Protein AF-A0A1I5HX70-F1 (afdb_monomer_lite)

Foldseek 3Di:
DCVQPNQQWQWKWWFDCVLVVNFAQQAPDDDPRRDGDATEMETATQDADDPSRLVVVQVVLVVVCVVDVPDAYWYFYYHLVQLLVALVPRFFGFIDDNSDTDRGDRTCSDPVSSVRQQPGIDTPGHDRSVPRND

Structure (mmCIF, N/CA/C/O backbone):
data_AF-A0A1I5HX70-F1
#
_entry.id   AF-A0A1I5HX70-F1
#
loop_
_atom_site.group_PDB
_atom_site.id
_atom_site.type_symbol
_atom_site.label_atom_id
_atom_site.label_alt_id
_atom_site.label_comp_id
_atom_site.label_asym_id
_atom_site.label_entity_id
_atom_site.label_seq_id
_atom_site.pdbx_PDB_ins_code
_atom_site.Cartn_x
_atom_site.Cartn_y
_atom_site.Cartn_z
_atom_site.occupancy
_atom_site.B_iso_or_equiv
_atom_site.auth_seq_id
_atom_site.auth_comp_id
_atom_site.auth_asym_id
_atom_site.auth_atom_id
_atom_site.pdbx_PDB_model_num
ATOM 1 N N . MET A 1 1 ? 5.495 3.303 10.899 1.00 84.50 1 MET A N 1
ATOM 2 C CA . MET A 1 1 ? 4.085 3.044 11.243 1.00 84.50 1 MET A CA 1
ATOM 3 C C . MET A 1 1 ? 3.921 2.431 12.611 1.00 84.50 1 MET A C 1
ATOM 5 O O . MET A 1 1 ? 3.359 3.113 13.448 1.00 84.50 1 MET A O 1
ATOM 9 N N . ASP A 1 2 ? 4.485 1.257 12.897 1.00 85.00 2 ASP A N 1
ATOM 10 C CA . ASP A 1 2 ? 4.267 0.594 14.199 1.00 85.00 2 ASP A CA 1
ATOM 11 C C . ASP A 1 2 ? 4.633 1.424 15.428 1.00 85.00 2 ASP A C 1
ATOM 13 O O . ASP A 1 2 ? 3.990 1.319 16.460 1.00 85.00 2 ASP A O 1
ATOM 17 N N . ARG A 1 3 ? 5.645 2.289 15.319 1.00 84.56 3 ARG A N 1
ATOM 18 C CA . ARG A 1 3 ? 5.999 3.218 16.400 1.00 84.56 3 ARG A CA 1
ATOM 19 C C . ARG A 1 3 ? 4.948 4.310 16.629 1.00 84.56 3 ARG A C 1
ATOM 21 O O . ARG A 1 3 ? 4.834 4.800 17.743 1.00 84.56 3 ARG A O 1
ATOM 28 N N . ALA A 1 4 ? 4.265 4.732 15.567 1.00 84.94 4 ALA A N 1
ATOM 29 C CA . ALA A 1 4 ? 3.312 5.837 15.593 1.00 84.94 4 ALA A CA 1
ATOM 30 C C . ALA A 1 4 ? 1.901 5.349 15.947 1.00 84.94 4 ALA A C 1
ATOM 32 O O . ALA A 1 4 ? 1.266 5.933 16.815 1.00 84.94 4 ALA A O 1
ATOM 33 N N . GLU A 1 5 ? 1.448 4.254 15.327 1.00 87.69 5 GLU A N 1
ATOM 34 C CA . GLU A 1 5 ? 0.162 3.611 15.618 1.00 87.69 5 GLU A CA 1
ATOM 35 C C . GLU A 1 5 ? 0.316 2.079 15.610 1.00 87.69 5 GLU A C 1
ATOM 37 O O . GLU A 1 5 ? 0.142 1.434 14.569 1.00 87.69 5 GLU A O 1
ATOM 42 N N . PRO A 1 6 ? 0.683 1.477 16.758 1.00 87.00 6 PRO A N 1
ATOM 43 C CA . PRO A 1 6 ? 0.820 0.031 16.881 1.00 87.00 6 PRO A CA 1
ATOM 44 C C . PRO A 1 6 ? -0.481 -0.690 16.519 1.00 87.00 6 PRO A C 1
ATOM 46 O O . PRO A 1 6 ? -1.554 -0.336 17.003 1.00 87.00 6 PRO A O 1
ATOM 49 N N . GLY A 1 7 ? -0.379 -1.724 15.684 1.00 86.25 7 GLY A N 1
ATOM 50 C CA . GLY A 1 7 ? -1.523 -2.556 15.301 1.00 86.25 7 GLY A CA 1
ATOM 51 C C . GLY A 1 7 ? -2.433 -1.954 14.229 1.00 86.25 7 GLY A C 1
ATOM 52 O O . GLY A 1 7 ? -3.369 -2.630 13.818 1.00 86.25 7 GLY A O 1
ATOM 53 N N . LEU A 1 8 ? -2.158 -0.736 13.736 1.00 92.69 8 LEU A N 1
ATOM 54 C CA . LEU A 1 8 ? -2.911 -0.197 12.603 1.00 92.69 8 LEU A CA 1
ATOM 55 C C . LEU A 1 8 ? -2.648 -1.014 11.339 1.00 92.69 8 LEU A C 1
ATOM 57 O O . LEU A 1 8 ? -3.602 -1.434 10.703 1.00 92.69 8 LEU A O 1
ATOM 61 N N . LEU A 1 9 ? -1.381 -1.228 10.973 1.00 94.56 9 LEU A N 1
ATOM 62 C CA . LEU A 1 9 ? -1.026 -2.069 9.830 1.00 94.56 9 LEU A CA 1
ATOM 63 C C . LEU A 1 9 ? -0.917 -3.523 10.275 1.00 94.56 9 LEU A C 1
ATOM 65 O O . LEU A 1 9 ? -0.128 -3.827 11.166 1.00 94.56 9 LEU A O 1
ATOM 69 N N . THR A 1 10 ? -1.672 -4.414 9.647 1.00 94.81 10 THR A N 1
ATOM 70 C CA . THR A 1 10 ? -1.632 -5.863 9.879 1.00 94.81 10 THR A CA 1
ATOM 71 C C . THR A 1 10 ? -1.036 -6.631 8.702 1.00 94.81 10 THR A C 1
ATOM 73 O O . THR A 1 10 ? -0.509 -7.720 8.923 1.00 94.81 10 THR A O 1
ATOM 76 N N . GLY A 1 11 ? -0.966 -6.019 7.516 1.00 95.12 11 GLY A N 1
ATOM 77 C CA . GLY A 1 11 ? -0.243 -6.532 6.349 1.00 95.12 11 GLY A CA 1
ATOM 78 C C . GLY A 1 11 ? 0.680 -5.488 5.715 1.00 95.12 11 GLY A C 1
ATOM 79 O O . GLY A 1 11 ? 0.424 -4.282 5.779 1.00 95.12 11 GLY A O 1
ATOM 80 N N . PHE A 1 12 ? 1.776 -5.945 5.116 1.00 96.38 12 PHE A N 1
ATOM 81 C CA . PHE A 1 12 ? 2.653 -5.128 4.282 1.00 96.38 12 PHE A CA 1
ATOM 82 C C . PHE A 1 12 ? 3.311 -5.999 3.215 1.00 96.38 12 PHE A C 1
ATOM 84 O O . PHE A 1 12 ? 4.080 -6.910 3.534 1.00 96.38 12 PHE A O 1
ATOM 91 N N . TYR A 1 13 ? 3.039 -5.673 1.958 1.00 96.50 13 TYR A N 1
ATOM 92 C CA . TYR A 1 13 ? 3.407 -6.474 0.803 1.00 96.50 13 TYR A CA 1
ATOM 93 C C . TYR A 1 13 ? 4.165 -5.638 -0.215 1.00 96.50 13 TYR A C 1
ATOM 95 O O . TYR A 1 13 ? 3.847 -4.465 -0.406 1.00 96.50 13 TYR A O 1
ATOM 103 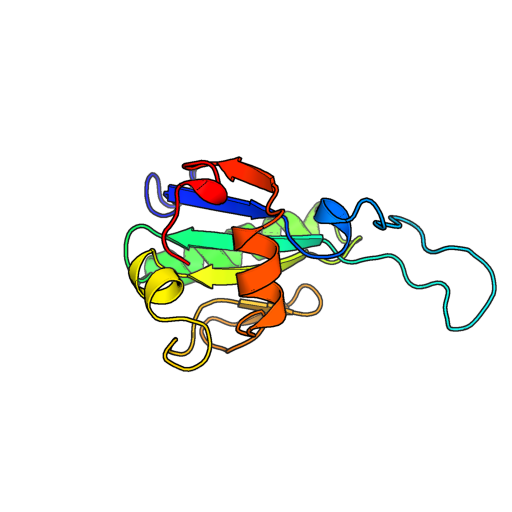N N . LEU A 1 14 ? 5.150 -6.244 -0.873 1.00 96.31 14 LEU A N 1
ATOM 104 C CA . LEU A 1 14 ? 5.804 -5.666 -2.045 1.00 96.31 14 LEU A CA 1
ATOM 105 C C . LEU A 1 14 ? 5.239 -6.301 -3.313 1.00 96.31 14 LEU A C 1
ATOM 107 O O . LEU A 1 14 ? 5.066 -7.522 -3.371 1.00 96.31 14 LEU A O 1
ATOM 111 N N . VAL A 1 15 ? 4.980 -5.463 -4.309 1.00 95.56 15 VAL A N 1
ATOM 112 C CA . VAL A 1 15 ? 4.403 -5.833 -5.611 1.00 95.56 15 VAL A CA 1
ATOM 113 C C . VAL A 1 15 ? 5.243 -5.229 -6.747 1.00 95.56 15 VAL A C 1
ATOM 115 O O . VAL A 1 15 ? 6.369 -4.773 -6.510 1.00 95.56 15 VAL A O 1
ATOM 118 N N . GLY A 1 16 ? 4.751 -5.274 -7.986 1.00 92.94 16 GLY A N 1
ATOM 119 C CA . GLY A 1 16 ? 5.437 -4.705 -9.140 1.00 92.94 16 GLY A CA 1
ATOM 120 C C . GLY A 1 16 ? 6.800 -5.340 -9.428 1.00 92.94 16 GLY A C 1
ATOM 121 O O . GLY A 1 16 ? 7.033 -6.538 -9.250 1.00 92.94 16 GLY A O 1
ATOM 122 N N . SER A 1 17 ? 7.746 -4.528 -9.901 1.00 92.19 17 SER A N 1
ATOM 123 C CA . SER A 1 17 ? 9.038 -5.021 -10.414 1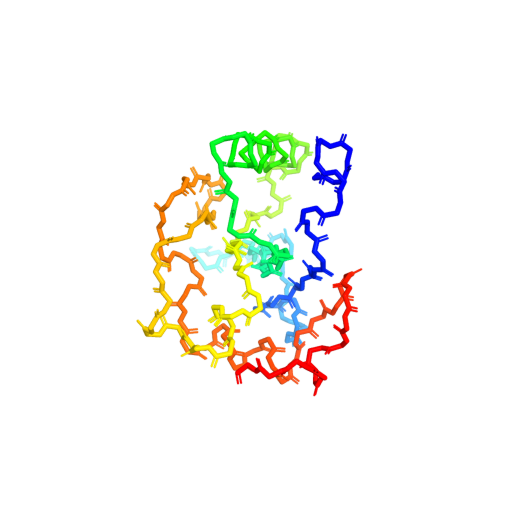.00 92.19 17 SER A CA 1
ATOM 124 C C . SER A 1 17 ? 9.832 -5.879 -9.416 1.00 92.19 17 SER A C 1
ATOM 126 O O . SER A 1 17 ? 10.574 -6.780 -9.819 1.00 92.19 17 SER A O 1
ATOM 128 N N . VAL A 1 18 ? 9.638 -5.659 -8.111 1.00 92.50 18 VAL A N 1
ATOM 129 C CA . VAL A 1 18 ? 10.296 -6.423 -7.045 1.00 92.50 18 VAL A CA 1
ATOM 130 C C . VAL A 1 18 ? 9.821 -7.878 -7.031 1.00 92.50 18 VAL A C 1
ATOM 132 O O . VAL A 1 18 ? 10.659 -8.779 -6.987 1.00 92.50 18 VAL A O 1
ATOM 135 N N . CYS A 1 19 ? 8.511 -8.137 -7.127 1.00 91.06 19 CYS A N 1
ATOM 136 C CA . CYS A 1 19 ? 7.983 -9.506 -7.109 1.00 91.06 19 CYS A CA 1
ATOM 137 C C . CYS A 1 19 ? 8.217 -10.275 -8.418 1.00 91.06 19 CYS A C 1
ATOM 139 O O . CYS A 1 19 ? 8.201 -11.507 -8.429 1.00 91.06 19 CYS A O 1
ATOM 141 N N . PHE A 1 20 ? 8.493 -9.576 -9.521 1.00 89.00 20 PHE A N 1
ATOM 142 C CA . P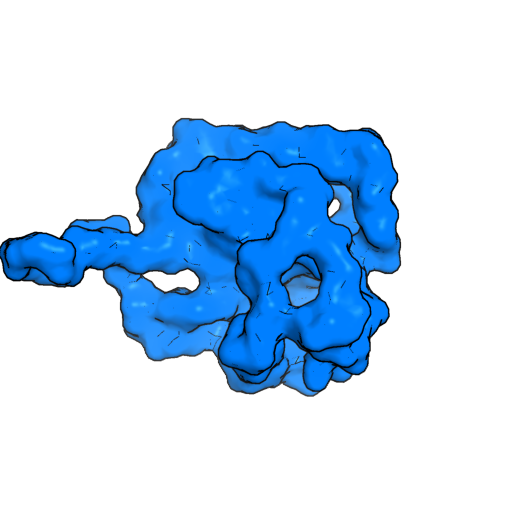HE A 1 20 ? 8.888 -10.204 -10.787 1.00 89.00 20 PHE A CA 1
ATOM 143 C C . PHE A 1 20 ? 10.396 -10.429 -10.932 1.00 89.00 20 PHE A C 1
ATOM 145 O O . PHE A 1 20 ? 10.815 -11.076 -11.892 1.00 89.00 20 PHE A O 1
ATOM 152 N N . GLY A 1 21 ? 11.216 -9.933 -9.999 1.00 88.00 21 GLY A N 1
ATOM 153 C CA . GLY A 1 21 ? 12.674 -9.998 -10.113 1.00 88.00 21 GLY A CA 1
ATOM 154 C C . GLY A 1 21 ? 13.246 -9.102 -11.219 1.00 88.00 21 GLY A C 1
ATOM 155 O O . GLY A 1 21 ? 14.376 -9.321 -11.648 1.00 88.00 21 GLY A O 1
ATOM 156 N N . ASP A 1 22 ? 12.489 -8.094 -11.664 1.00 89.25 22 ASP A N 1
ATOM 157 C CA . ASP A 1 22 ? 12.869 -7.131 -12.710 1.00 89.25 22 ASP A CA 1
ATOM 158 C C . ASP A 1 22 ? 13.098 -5.720 -12.132 1.00 89.25 22 ASP A C 1
ATOM 160 O O . ASP A 1 22 ? 12.884 -4.692 -12.772 1.00 89.25 22 ASP A O 1
ATOM 164 N N . PHE A 1 23 ? 13.495 -5.657 -10.861 1.00 89.69 23 PHE A N 1
ATOM 165 C CA . PHE A 1 23 ? 13.762 -4.407 -10.161 1.00 89.69 23 PHE A CA 1
ATOM 166 C C . PHE A 1 23 ? 15.175 -3.883 -10.463 1.00 89.69 23 PHE A C 1
ATOM 168 O O . PHE A 1 23 ? 16.181 -4.546 -10.193 1.00 89.69 23 PHE A O 1
ATOM 175 N N . HIS A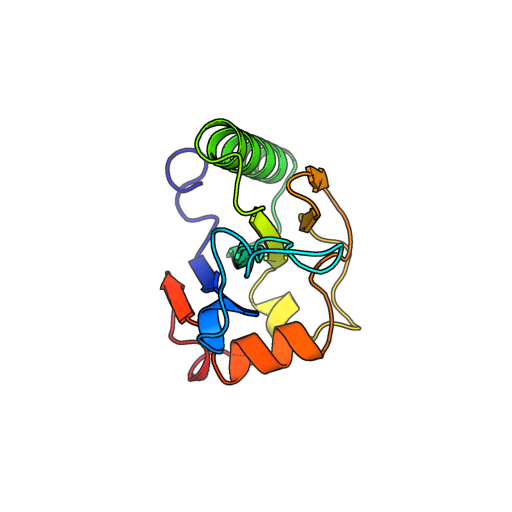 1 24 ? 15.265 -2.636 -10.934 1.00 88.31 24 HIS A N 1
ATOM 176 C CA . HIS A 1 24 ? 16.519 -1.979 -11.315 1.00 88.31 24 HIS A CA 1
ATOM 177 C C . HIS A 1 24 ? 16.767 -0.711 -10.494 1.00 88.31 24 HIS A C 1
ATOM 179 O O . HIS A 1 24 ? 16.395 0.394 -10.887 1.00 88.31 24 HIS A O 1
ATOM 185 N N . ALA A 1 25 ? 17.502 -0.835 -9.386 1.00 81.38 25 ALA A N 1
ATOM 186 C CA . ALA A 1 25 ? 17.742 0.266 -8.439 1.00 81.38 25 ALA A CA 1
ATOM 187 C C . ALA A 1 25 ? 18.447 1.515 -9.015 1.00 81.38 25 ALA A C 1
ATOM 189 O O . ALA A 1 25 ? 18.402 2.587 -8.410 1.00 81.38 25 ALA A O 1
ATOM 190 N N . ARG A 1 26 ? 19.172 1.389 -10.136 1.00 75.56 26 ARG A N 1
ATOM 191 C CA . ARG A 1 26 ? 19.994 2.477 -10.710 1.00 75.56 26 ARG A CA 1
ATOM 192 C C . ARG A 1 26 ? 19.670 2.813 -12.171 1.00 75.56 26 ARG A C 1
ATOM 194 O O . ARG A 1 26 ? 20.301 3.714 -12.719 1.00 75.56 26 ARG A O 1
ATOM 201 N N . GLY A 1 27 ? 18.673 2.146 -12.761 1.00 68.69 27 GLY A N 1
ATOM 202 C CA . GLY A 1 27 ? 18.374 2.206 -14.196 1.00 68.69 27 GLY A CA 1
ATOM 203 C C . GLY A 1 27 ? 19.448 1.513 -15.049 1.00 68.69 27 GLY A C 1
ATOM 204 O O . GLY A 1 27 ? 20.609 1.420 -14.653 1.00 68.69 27 GLY A O 1
ATOM 205 N N . ALA A 1 28 ? 19.076 1.010 -16.229 1.00 60.47 28 ALA A N 1
ATOM 206 C CA . ALA A 1 28 ? 19.953 0.167 -17.055 1.00 60.47 28 ALA A CA 1
ATOM 207 C C . ALA A 1 28 ? 21.120 0.901 -17.760 1.00 60.47 28 ALA A C 1
ATOM 209 O O . ALA A 1 28 ? 21.990 0.256 -18.337 1.00 60.47 28 ALA A O 1
ATOM 210 N N . GLY A 1 29 ? 21.200 2.233 -17.691 1.00 58.81 29 GLY A N 1
ATOM 211 C CA . GLY A 1 29 ? 22.284 3.004 -18.303 1.00 58.81 29 GLY A CA 1
ATOM 212 C C . GLY A 1 29 ? 22.161 3.191 -19.828 1.00 58.81 29 GLY A C 1
ATOM 213 O O . GLY A 1 29 ? 21.989 2.253 -20.593 1.00 58.81 29 GLY A O 1
ATOM 214 N N . ARG A 1 30 ? 22.338 4.460 -20.237 1.00 52.00 30 ARG A N 1
ATOM 215 C CA . ARG A 1 30 ? 22.261 5.098 -21.577 1.00 52.00 30 ARG A CA 1
ATOM 216 C C . ARG A 1 30 ? 20.880 5.146 -22.255 1.00 52.00 30 ARG A C 1
ATOM 218 O O . ARG A 1 30 ? 20.444 4.225 -22.927 1.00 52.00 30 ARG A O 1
ATOM 225 N N . GLY A 1 31 ? 20.277 6.339 -22.188 1.00 54.16 31 GLY A N 1
ATOM 226 C CA . GLY A 1 31 ? 19.098 6.755 -22.957 1.00 54.16 31 GLY A CA 1
ATOM 227 C C . GLY A 1 31 ? 17.987 7.332 -22.074 1.00 54.16 31 GLY A C 1
ATOM 228 O O . GLY A 1 31 ? 18.040 7.222 -20.851 1.00 54.16 31 GLY A O 1
ATOM 229 N N . ARG A 1 32 ? 16.944 7.913 -22.689 1.00 51.75 32 ARG A N 1
ATOM 230 C CA . ARG A 1 32 ? 15.713 8.373 -22.000 1.00 51.75 32 ARG A CA 1
ATOM 231 C C . ARG A 1 32 ? 14.914 7.240 -21.319 1.00 51.75 32 ARG A C 1
ATOM 233 O O . ARG A 1 32 ? 13.914 7.527 -20.680 1.00 51.75 32 ARG A O 1
ATOM 240 N N . LEU A 1 33 ? 15.364 5.989 -21.451 1.00 52.28 33 LEU A N 1
ATOM 241 C CA . LEU A 1 33 ? 14.760 4.771 -20.894 1.00 52.28 33 LEU A CA 1
ATOM 242 C C . LEU A 1 33 ? 15.528 4.217 -19.671 1.00 52.28 33 LEU A C 1
ATOM 244 O O . LEU A 1 33 ? 15.241 3.128 -19.199 1.00 52.28 33 LEU A O 1
ATOM 248 N N . SER A 1 34 ? 16.522 4.950 -19.154 1.00 60.00 34 SER A N 1
ATOM 249 C CA . SER A 1 34 ? 17.373 4.552 -18.017 1.00 60.00 34 SER A CA 1
ATOM 250 C C . SER A 1 34 ? 16.782 4.964 -16.654 1.00 60.00 34 SER A C 1
ATOM 252 O O . SER A 1 34 ? 17.502 5.462 -15.783 1.00 60.00 34 SER A O 1
ATOM 254 N N . THR A 1 35 ? 15.476 4.828 -16.457 1.00 72.75 35 THR A N 1
ATOM 255 C CA . THR A 1 35 ? 14.854 5.171 -15.171 1.00 72.75 35 THR A CA 1
ATOM 256 C C . THR A 1 35 ? 15.066 4.026 -14.184 1.00 72.75 35 THR A C 1
ATOM 258 O O . THR A 1 35 ? 14.991 2.861 -14.562 1.00 72.75 35 THR A O 1
ATOM 261 N N . ALA A 1 36 ? 15.400 4.347 -12.933 1.00 84.31 36 ALA A N 1
ATOM 262 C CA . ALA A 1 36 ? 15.381 3.347 -11.870 1.00 84.31 36 ALA A CA 1
ATOM 263 C C . ALA A 1 36 ? 13.933 2.913 -11.612 1.00 84.31 36 ALA A C 1
ATOM 265 O O . ALA A 1 36 ? 13.042 3.760 -11.695 1.00 84.31 36 ALA A O 1
ATOM 266 N N . SER A 1 37 ? 13.724 1.638 -11.286 1.00 89.56 37 SER A N 1
ATOM 267 C CA . SER A 1 37 ? 12.427 1.139 -10.820 1.00 89.56 37 SER A CA 1
ATOM 268 C C . SER A 1 37 ? 12.019 1.838 -9.523 1.00 89.56 37 SER A C 1
ATOM 270 O O . SER A 1 37 ? 12.878 2.221 -8.725 1.00 89.56 37 SER A O 1
ATOM 272 N N . ASP A 1 38 ? 10.722 1.993 -9.307 1.00 92.06 38 ASP A N 1
ATOM 273 C CA . ASP A 1 38 ? 10.097 2.258 -8.012 1.00 92.06 38 ASP A CA 1
ATOM 274 C C . ASP A 1 38 ? 10.056 0.986 -7.157 1.00 92.06 38 ASP A C 1
ATOM 276 O O . ASP A 1 38 ? 10.341 -0.127 -7.607 1.00 92.06 38 ASP A O 1
ATOM 280 N N . ILE A 1 39 ? 9.751 1.182 -5.879 1.00 94.75 39 ILE A N 1
ATOM 281 C CA . ILE A 1 39 ? 9.318 0.136 -4.964 1.00 94.75 39 ILE A CA 1
ATOM 282 C C . ILE A 1 39 ? 7.821 0.330 -4.757 1.00 94.75 39 ILE A C 1
ATOM 284 O O . ILE A 1 39 ? 7.417 1.307 -4.120 1.00 94.75 39 ILE A O 1
ATOM 288 N N . ASP A 1 40 ? 7.044 -0.629 -5.250 1.00 96.06 40 ASP A N 1
ATOM 289 C CA . ASP A 1 40 ? 5.598 -0.671 -5.083 1.00 96.06 40 ASP A CA 1
ATOM 290 C C . ASP A 1 40 ? 5.218 -1.465 -3.830 1.00 96.06 40 ASP A C 1
ATOM 292 O O . ASP A 1 40 ? 5.740 -2.559 -3.580 1.00 96.06 40 ASP A O 1
ATOM 296 N N . PHE A 1 41 ? 4.288 -0.932 -3.040 1.00 96.44 41 PHE A N 1
ATOM 297 C CA . PHE A 1 41 ? 3.770 -1.598 -1.852 1.00 96.44 41 PHE A CA 1
ATOM 298 C C . PHE A 1 41 ? 2.240 -1.633 -1.796 1.00 96.44 41 PHE A C 1
ATOM 300 O O . PHE A 1 41 ? 1.543 -0.731 -2.258 1.00 96.44 41 PHE A O 1
ATOM 307 N N . VAL A 1 42 ? 1.720 -2.647 -1.109 1.00 97.19 42 VAL A N 1
ATOM 308 C CA . VAL A 1 42 ? 0.349 -2.670 -0.594 1.00 97.19 42 VAL A CA 1
ATOM 309 C C . VAL A 1 42 ? 0.427 -2.847 0.915 1.00 97.19 42 VAL A C 1
ATOM 311 O O . VAL A 1 42 ? 0.895 -3.867 1.421 1.00 97.19 42 VAL A O 1
ATOM 314 N N . ALA A 1 43 ? 0.001 -1.829 1.654 1.00 97.00 43 ALA A N 1
ATOM 315 C CA . ALA A 1 43 ? -0.122 -1.900 3.101 1.00 97.00 43 ALA A CA 1
ATOM 316 C C . ALA A 1 43 ? -1.572 -2.220 3.455 1.00 97.00 43 ALA A C 1
ATOM 318 O O . ALA A 1 43 ? -2.488 -1.623 2.895 1.00 97.00 43 ALA A O 1
ATOM 319 N N . VAL A 1 44 ? -1.780 -3.122 4.409 1.00 97.00 44 VAL A N 1
ATOM 320 C CA . VAL A 1 44 ? -3.118 -3.491 4.868 1.00 97.00 44 VAL A CA 1
ATOM 321 C C . VAL A 1 44 ? -3.295 -3.032 6.300 1.00 97.00 44 VAL A C 1
ATOM 323 O O . VAL A 1 44 ? -2.572 -3.460 7.200 1.00 97.00 44 VAL A O 1
ATOM 326 N N . ALA A 1 45 ? -4.231 -2.118 6.494 1.00 96.44 45 ALA A N 1
ATOM 327 C CA . ALA A 1 45 ? -4.674 -1.632 7.775 1.00 96.44 45 ALA A CA 1
ATOM 328 C C . ALA A 1 45 ? -5.830 -2.489 8.300 1.00 96.44 45 ALA A C 1
ATOM 330 O O . ALA A 1 45 ? -6.769 -2.812 7.576 1.00 96.44 45 ALA A O 1
ATOM 331 N N . GLU A 1 46 ? -5.808 -2.780 9.595 1.00 94.50 46 GLU A N 1
ATOM 332 C CA . GLU A 1 46 ? -6.863 -3.541 10.268 1.00 94.50 46 GLU A CA 1
ATOM 333 C C . GLU A 1 46 ? -8.227 -2.844 10.195 1.00 94.50 46 GLU A C 1
ATOM 335 O O . GLU A 1 46 ? -9.288 -3.458 10.208 1.00 94.50 46 GLU A O 1
ATOM 340 N N . ARG A 1 47 ? -8.196 -1.517 10.124 1.00 94.31 47 ARG A N 1
ATOM 341 C CA . ARG A 1 47 ? -9.362 -0.643 10.065 1.00 94.31 47 ARG A CA 1
ATOM 342 C C . ARG A 1 47 ? -9.020 0.581 9.242 1.00 94.31 47 ARG A C 1
ATOM 344 O O . ARG A 1 47 ? -7.865 1.006 9.204 1.00 94.31 47 ARG A O 1
ATOM 351 N N . ARG A 1 48 ? -10.043 1.196 8.649 1.00 95.00 48 ARG A N 1
ATOM 352 C CA . ARG A 1 48 ? -9.867 2.425 7.874 1.00 95.00 48 ARG A CA 1
ATOM 353 C C . ARG A 1 48 ? -9.206 3.511 8.745 1.00 95.00 48 ARG A C 1
ATOM 355 O O . ARG A 1 48 ? -9.728 3.808 9.828 1.00 95.00 48 ARG A O 1
ATOM 362 N N . PRO A 1 49 ? -8.065 4.084 8.318 1.00 94.31 49 PRO A N 1
ATOM 363 C CA . PRO A 1 49 ? -7.374 5.103 9.096 1.00 94.31 49 PRO A CA 1
ATOM 364 C C . PRO A 1 49 ? -8.248 6.348 9.284 1.00 94.31 49 PRO A C 1
ATOM 366 O O . PRO A 1 49 ? -8.786 6.896 8.325 1.00 94.31 49 PRO A O 1
ATOM 369 N N . GLY A 1 50 ? -8.381 6.807 10.530 1.00 94.12 50 GLY A N 1
ATOM 370 C CA . GLY A 1 50 ? -8.951 8.124 10.822 1.00 94.12 50 GLY A CA 1
ATOM 371 C C . GLY A 1 50 ? -7.927 9.247 10.595 1.00 94.12 50 GLY A C 1
ATOM 372 O O . GLY A 1 50 ? -6.787 8.969 10.223 1.00 94.12 50 GLY A O 1
ATOM 373 N N . PRO A 1 51 ? -8.265 10.514 10.895 1.00 94.19 51 PRO A N 1
ATOM 374 C CA . PRO A 1 51 ? -7.360 11.650 10.683 1.00 94.19 51 PRO A CA 1
ATOM 375 C C . PRO A 1 51 ? -5.980 11.501 11.351 1.00 94.19 51 PRO A C 1
ATOM 377 O O . PRO A 1 51 ? -4.962 11.864 10.760 1.00 94.19 51 PRO A O 1
ATOM 380 N N . GLY A 1 52 ? -5.935 10.927 12.561 1.00 93.56 52 GLY A N 1
ATOM 381 C CA . GLY A 1 52 ? -4.683 10.603 13.260 1.00 93.56 52 GLY A CA 1
ATOM 382 C C . GLY A 1 52 ? -3.838 9.575 12.502 1.00 93.56 52 GLY A C 1
ATOM 383 O O . GLY A 1 52 ? -2.688 9.861 12.172 1.00 93.56 52 GLY A O 1
ATOM 384 N N . GLY A 1 53 ? -4.451 8.456 12.104 1.00 95.44 53 GLY A N 1
ATOM 385 C CA . GLY A 1 53 ? -3.786 7.396 11.343 1.00 95.44 53 GLY A CA 1
ATOM 386 C C . GLY A 1 53 ? -3.298 7.857 9.974 1.00 95.44 53 GLY A C 1
ATOM 387 O O . GLY A 1 53 ? -2.183 7.530 9.577 1.00 95.44 53 GLY A O 1
ATOM 388 N N . ILE A 1 54 ? -4.073 8.694 9.280 1.00 96.81 54 ILE A N 1
ATOM 389 C CA . ILE A 1 54 ? -3.654 9.332 8.022 1.00 96.81 54 ILE A CA 1
ATOM 390 C C . ILE A 1 54 ? -2.425 10.217 8.254 1.00 96.81 54 ILE A C 1
ATOM 392 O O . ILE A 1 54 ? -1.470 10.163 7.481 1.00 96.81 54 ILE A O 1
ATOM 396 N N . SER A 1 55 ? -2.415 10.999 9.334 1.00 95.94 55 SER A N 1
ATOM 397 C CA . SER A 1 55 ? -1.278 11.861 9.675 1.00 95.94 55 SER A CA 1
ATOM 398 C C . SER A 1 55 ? -0.030 11.037 10.015 1.00 95.94 55 SER A C 1
ATOM 400 O O . SER A 1 55 ? 1.074 11.374 9.586 1.00 95.94 55 SER A O 1
ATOM 402 N N . ALA A 1 56 ? -0.199 9.919 10.726 1.00 95.62 56 ALA A N 1
ATOM 403 C CA . ALA A 1 56 ? 0.873 8.975 11.025 1.00 95.62 56 ALA A CA 1
ATOM 404 C C . ALA A 1 56 ? 1.422 8.299 9.754 1.00 95.62 56 ALA A C 1
ATOM 406 O O . ALA A 1 56 ? 2.641 8.180 9.607 1.00 95.62 56 ALA A O 1
ATOM 407 N N . LEU A 1 57 ? 0.545 7.905 8.821 1.00 96.75 57 LEU A N 1
ATOM 408 C CA . LEU A 1 57 ? 0.908 7.360 7.507 1.00 96.75 57 LEU A CA 1
ATOM 409 C C . LEU A 1 57 ? 1.721 8.365 6.693 1.00 96.75 57 LEU A C 1
ATOM 411 O O . LEU A 1 57 ? 2.820 8.034 6.246 1.00 96.75 57 LEU A O 1
ATOM 415 N N . ALA A 1 58 ? 1.235 9.602 6.585 1.00 96.88 58 ALA A N 1
ATOM 416 C CA . ALA A 1 58 ? 1.930 10.679 5.891 1.00 96.88 58 ALA A CA 1
ATOM 417 C C . ALA A 1 58 ? 3.322 10.927 6.489 1.00 96.88 58 ALA A C 1
ATOM 419 O O . ALA A 1 58 ? 4.313 11.015 5.765 1.00 96.88 58 ALA A O 1
ATOM 420 N N . GLN A 1 59 ? 3.425 10.987 7.821 1.00 96.62 59 GLN A N 1
ATOM 421 C CA . GLN A 1 59 ? 4.697 11.211 8.505 1.00 96.62 59 GLN A CA 1
ATOM 422 C C . GLN A 1 59 ? 5.677 10.049 8.304 1.00 96.62 59 GLN A C 1
ATOM 424 O O . GLN A 1 59 ? 6.871 10.275 8.086 1.00 96.62 59 GLN A O 1
ATOM 429 N N . ALA A 1 60 ? 5.203 8.804 8.379 1.00 95.44 60 ALA A N 1
ATOM 430 C CA . ALA A 1 60 ? 6.047 7.639 8.150 1.00 95.44 60 ALA A CA 1
ATOM 431 C C . ALA A 1 60 ? 6.539 7.578 6.702 1.00 95.44 60 ALA A C 1
ATOM 433 O O . ALA A 1 60 ? 7.727 7.342 6.489 1.00 95.44 60 ALA A O 1
ATOM 434 N N . HIS A 1 61 ? 5.662 7.840 5.730 1.00 96.44 61 HIS A N 1
ATOM 435 C CA . HIS A 1 61 ? 6.025 7.908 4.315 1.00 96.44 61 HIS A CA 1
ATOM 436 C C . HIS A 1 61 ? 7.068 9.003 4.065 1.00 96.44 61 HIS A C 1
ATOM 438 O O . HIS A 1 61 ? 8.149 8.712 3.554 1.00 96.44 61 HIS A O 1
ATOM 444 N N . ALA A 1 62 ? 6.822 10.221 4.555 1.00 96.56 62 ALA A N 1
ATOM 445 C CA . ALA A 1 62 ? 7.758 11.336 4.436 1.00 96.56 62 ALA A CA 1
ATOM 446 C C . ALA A 1 62 ? 9.123 11.029 5.074 1.00 96.56 62 ALA A C 1
ATOM 448 O O . ALA A 1 62 ? 10.163 11.352 4.503 1.00 96.56 62 ALA A O 1
ATOM 449 N N . THR A 1 63 ? 9.141 10.361 6.232 1.00 95.94 63 THR A N 1
ATOM 450 C CA . THR A 1 63 ? 10.387 9.939 6.895 1.00 95.94 63 THR A CA 1
ATOM 451 C C . THR A 1 63 ? 11.154 8.920 6.050 1.00 95.94 63 THR A C 1
ATOM 453 O O . THR A 1 63 ? 12.378 9.015 5.930 1.00 95.94 63 THR A O 1
ATOM 456 N N . THR A 1 64 ? 10.454 7.956 5.447 1.00 94.50 64 THR A N 1
ATOM 457 C CA . THR A 1 64 ? 11.051 6.954 4.555 1.00 94.50 64 THR A CA 1
ATOM 458 C C . THR A 1 64 ? 11.649 7.611 3.316 1.00 94.50 64 THR A C 1
ATOM 460 O O . THR A 1 64 ? 12.826 7.393 3.041 1.00 94.50 64 THR A O 1
ATOM 463 N N . VAL A 1 65 ? 10.895 8.472 2.627 1.00 95.44 65 VAL A N 1
ATOM 464 C CA . VAL A 1 65 ? 11.356 9.183 1.422 1.00 95.44 65 VAL A CA 1
ATOM 465 C C . VAL A 1 65 ? 12.516 10.129 1.733 1.00 95.44 65 VAL A C 1
ATOM 467 O O . VAL A 1 65 ? 13.471 10.208 0.965 1.00 95.44 65 VAL A O 1
ATOM 470 N N . ALA A 1 66 ? 12.494 10.816 2.879 1.00 96.00 66 ALA A N 1
ATOM 471 C CA . ALA A 1 66 ? 13.600 11.677 3.293 1.00 96.00 66 ALA A CA 1
ATOM 472 C C . ALA A 1 66 ? 14.892 10.883 3.545 1.00 96.00 66 ALA A C 1
ATOM 474 O O . ALA A 1 66 ? 15.984 11.350 3.220 1.00 96.00 66 ALA A O 1
ATOM 475 N N . ARG A 1 67 ? 14.780 9.674 4.111 1.00 95.81 67 ARG A N 1
ATOM 476 C CA . ARG A 1 67 ? 15.926 8.790 4.360 1.00 95.81 67 ARG A CA 1
ATOM 477 C C . ARG A 1 67 ? 16.411 8.086 3.091 1.00 95.81 67 ARG A C 1
ATOM 479 O O . ARG A 1 67 ? 17.613 7.881 2.939 1.00 95.81 67 ARG A O 1
ATOM 486 N N . PHE A 1 68 ? 15.492 7.724 2.201 1.00 92.12 68 PHE A N 1
ATOM 487 C CA . PHE A 1 68 ? 15.753 7.006 0.957 1.00 92.12 68 PHE A CA 1
ATOM 488 C C . PHE A 1 68 ? 15.043 7.703 -0.216 1.00 92.12 68 PHE A C 1
ATOM 490 O O . PHE A 1 68 ? 13.963 7.283 -0.621 1.00 92.12 68 PHE A O 1
ATOM 497 N N . PRO A 1 69 ? 15.639 8.765 -0.793 1.00 89.12 69 PRO A N 1
ATOM 498 C CA . PRO A 1 69 ? 14.985 9.540 -1.854 1.00 89.12 69 PRO A CA 1
ATOM 499 C C . PRO A 1 69 ? 14.820 8.790 -3.182 1.00 89.12 69 PRO A C 1
ATOM 501 O O . PRO A 1 69 ? 14.032 9.201 -4.032 1.00 89.12 69 PRO A O 1
ATOM 504 N N . LYS A 1 70 ? 15.616 7.735 -3.394 1.00 89.94 70 LYS A N 1
ATOM 505 C CA . LYS A 1 70 ? 15.530 6.821 -4.535 1.00 89.94 70 LYS A CA 1
ATOM 506 C C . LYS A 1 70 ? 15.814 5.387 -4.072 1.00 89.94 70 LYS A C 1
ATOM 508 O O . LYS A 1 70 ? 16.687 5.220 -3.214 1.00 89.94 70 LYS A O 1
ATOM 513 N N . PRO A 1 71 ? 15.189 4.369 -4.687 1.00 90.19 71 PRO A N 1
ATOM 514 C CA . PRO A 1 71 ? 14.078 4.457 -5.652 1.00 90.19 71 PRO A CA 1
ATOM 515 C C . PRO A 1 71 ? 12.827 5.112 -5.048 1.00 90.19 71 PRO A C 1
ATOM 517 O O . PRO A 1 71 ? 12.778 5.347 -3.840 1.00 90.19 71 PRO A O 1
ATOM 520 N N . ARG A 1 72 ? 11.854 5.473 -5.890 1.00 92.81 72 ARG A N 1
ATOM 521 C CA . ARG A 1 72 ? 10.583 6.015 -5.390 1.00 92.81 72 ARG A CA 1
ATOM 522 C C . ARG A 1 72 ? 9.826 4.940 -4.620 1.00 92.81 72 ARG A C 1
ATOM 524 O O . ARG A 1 72 ? 10.082 3.755 -4.821 1.00 92.81 72 ARG A O 1
ATOM 531 N N . PHE A 1 73 ? 8.969 5.365 -3.704 1.00 94.81 73 PHE A N 1
ATOM 532 C CA . PHE A 1 73 ? 8.272 4.471 -2.788 1.00 94.81 73 PHE A CA 1
ATOM 533 C C . PHE A 1 73 ? 6.777 4.763 -2.826 1.00 94.81 73 PHE A C 1
ATOM 535 O O . PHE A 1 73 ? 6.308 5.730 -2.209 1.00 94.81 73 PHE A O 1
ATOM 542 N N . ASP A 1 74 ? 6.074 3.918 -3.571 1.00 95.94 74 ASP A N 1
ATOM 543 C CA . ASP A 1 74 ? 4.733 4.158 -4.093 1.00 95.94 74 ASP A CA 1
ATOM 544 C C . ASP A 1 74 ? 3.817 2.981 -3.755 1.00 95.94 74 ASP A C 1
ATOM 546 O O . ASP A 1 74 ? 4.279 1.864 -3.536 1.00 95.94 74 ASP A O 1
ATOM 550 N N . GLY A 1 75 ? 2.519 3.231 -3.622 1.00 96.12 75 GLY A N 1
ATOM 551 C CA . GLY A 1 75 ? 1.591 2.201 -3.164 1.00 96.12 75 GLY A CA 1
ATOM 552 C C . GLY A 1 75 ? 0.358 2.732 -2.456 1.00 96.12 75 GLY A C 1
ATOM 553 O O . GLY A 1 75 ? 0.141 3.939 -2.358 1.00 96.12 75 GLY A O 1
ATOM 554 N N . SER A 1 76 ? -0.445 1.820 -1.918 1.00 97.31 76 SER A N 1
ATOM 555 C CA . SER A 1 76 ? -1.731 2.128 -1.283 1.00 97.31 76 SER A CA 1
ATOM 556 C C . SER A 1 76 ? -1.877 1.489 0.096 1.00 97.31 76 SER A C 1
ATOM 558 O O . SER A 1 76 ? -1.266 0.463 0.403 1.00 97.31 76 SER A O 1
ATOM 560 N N . VAL A 1 77 ? -2.715 2.099 0.935 1.00 97.44 77 VAL A N 1
ATOM 561 C CA . VAL A 1 77 ? -3.079 1.599 2.265 1.00 97.44 77 VAL A CA 1
ATOM 562 C C . VAL A 1 77 ? -4.544 1.173 2.253 1.00 97.44 77 VAL A C 1
ATOM 564 O O . VAL A 1 77 ? -5.446 2.006 2.314 1.00 97.44 77 VAL A O 1
ATOM 567 N N . LEU A 1 78 ? -4.768 -0.132 2.176 1.00 97.06 78 LEU A N 1
ATOM 568 C CA . LEU A 1 78 ? -6.079 -0.769 2.059 1.00 97.06 78 LEU A CA 1
ATOM 569 C C . LEU A 1 78 ? -6.503 -1.374 3.393 1.00 97.06 78 LEU A C 1
ATOM 571 O O . LEU A 1 78 ? -5.700 -1.475 4.311 1.00 97.06 78 LEU A O 1
ATOM 575 N N . THR A 1 79 ? -7.747 -1.808 3.513 1.00 96.50 79 THR A N 1
ATOM 576 C CA . THR A 1 79 ? -8.174 -2.768 4.538 1.00 96.50 79 THR A CA 1
ATOM 577 C C . THR A 1 79 ? -8.347 -4.153 3.923 1.00 96.50 79 THR A C 1
ATOM 579 O O . THR A 1 79 ? -8.412 -4.286 2.703 1.00 96.50 79 THR A O 1
ATOM 582 N N . TRP A 1 80 ? -8.470 -5.194 4.749 1.00 94.75 80 TRP A N 1
ATOM 583 C CA . TRP A 1 80 ? -8.798 -6.538 4.253 1.00 94.75 80 TRP A CA 1
ATOM 584 C C . TRP A 1 80 ? -10.107 -6.567 3.456 1.00 94.75 80 TRP A C 1
ATOM 586 O O . TRP A 1 80 ? -10.200 -7.257 2.449 1.00 94.75 80 TRP A O 1
ATOM 596 N N . ALA A 1 81 ? -11.097 -5.769 3.869 1.00 94.56 81 ALA A N 1
ATOM 597 C CA . ALA A 1 81 ? -12.361 -5.650 3.151 1.00 94.56 81 ALA A CA 1
ATOM 598 C C . ALA A 1 81 ? -12.195 -4.986 1.774 1.00 94.56 81 ALA A C 1
ATOM 600 O O . ALA A 1 81 ? -12.892 -5.358 0.838 1.00 94.56 81 ALA A O 1
ATOM 601 N N . ASP A 1 82 ? -11.270 -4.031 1.643 1.00 95.00 82 ASP A N 1
ATOM 602 C CA . ASP A 1 82 ? -10.975 -3.394 0.356 1.00 95.00 82 ASP A CA 1
ATOM 603 C C . ASP A 1 82 ? -10.274 -4.359 -0.606 1.00 95.00 82 ASP A C 1
ATOM 605 O O . ASP A 1 82 ? -10.546 -4.326 -1.801 1.00 95.00 82 ASP A O 1
ATOM 609 N N . LEU A 1 83 ? -9.388 -5.218 -0.086 1.00 93.00 83 LEU A N 1
ATOM 610 C CA . LEU A 1 83 ? -8.750 -6.266 -0.883 1.00 93.00 83 LEU A CA 1
ATOM 611 C C . LEU A 1 83 ? -9.788 -7.255 -1.413 1.00 93.00 83 LEU A C 1
ATOM 613 O O . LEU A 1 83 ? -9.882 -7.420 -2.620 1.00 93.00 83 LEU A O 1
ATOM 617 N N . ALA A 1 84 ? -10.629 -7.804 -0.535 1.00 92.19 84 ALA A N 1
ATOM 618 C CA . ALA A 1 84 ? -11.652 -8.778 -0.916 1.00 92.19 84 ALA A CA 1
ATOM 619 C C . ALA A 1 84 ? -12.749 -8.209 -1.841 1.00 92.19 84 ALA A C 1
ATOM 621 O O . ALA A 1 84 ? -13.404 -8.961 -2.560 1.00 92.19 84 ALA A O 1
ATOM 622 N N . ALA A 1 85 ? -12.992 -6.894 -1.809 1.00 91.94 85 ALA A N 1
ATOM 623 C CA . ALA A 1 85 ? -13.931 -6.233 -2.717 1.00 91.94 85 ALA A CA 1
ATOM 624 C C . ALA A 1 85 ? -13.348 -6.016 -4.124 1.00 91.94 85 ALA A C 1
ATOM 626 O O . ALA A 1 85 ? -14.098 -5.859 -5.086 1.00 91.94 85 ALA A O 1
ATOM 627 N N . GLY A 1 86 ? -12.022 -6.004 -4.257 1.00 91.75 86 GLY A N 1
ATOM 628 C CA . GLY A 1 86 ? -11.343 -5.715 -5.510 1.00 91.75 86 GLY A CA 1
ATOM 629 C C . GLY A 1 86 ? -11.178 -4.213 -5.808 1.00 91.75 86 GLY A C 1
ATOM 630 O O . GLY A 1 86 ? -11.702 -3.336 -5.114 1.00 91.75 86 GLY A O 1
ATOM 631 N N . PRO A 1 87 ? -10.421 -3.880 -6.867 1.00 92.25 87 PRO A N 1
ATOM 632 C CA . PRO A 1 87 ? -9.957 -2.516 -7.137 1.00 92.25 87 PRO A CA 1
ATOM 633 C C . PRO A 1 87 ? -11.053 -1.558 -7.625 1.00 92.25 87 PRO A C 1
ATOM 635 O O . PRO A 1 87 ? -10.915 -0.344 -7.452 1.00 92.25 87 PRO A O 1
ATOM 638 N N . ASP A 1 88 ? -12.120 -2.076 -8.240 1.00 90.38 88 ASP A N 1
ATOM 639 C CA . ASP A 1 88 ? -13.199 -1.258 -8.805 1.00 90.38 88 ASP A CA 1
ATOM 640 C C . ASP A 1 88 ? -14.115 -0.711 -7.701 1.00 90.38 88 ASP A C 1
ATOM 642 O O . ASP A 1 88 ? -14.411 0.490 -7.683 1.00 90.38 88 ASP A O 1
ATOM 646 N N . ASP A 1 89 ? -14.453 -1.562 -6.729 1.00 90.94 89 ASP A N 1
ATOM 647 C CA . ASP A 1 89 ? -15.326 -1.247 -5.594 1.00 90.94 89 ASP A CA 1
ATOM 648 C C . ASP A 1 89 ? -14.580 -0.610 -4.406 1.00 90.94 89 ASP A C 1
ATOM 650 O O . ASP A 1 89 ? -15.199 -0.167 -3.433 1.00 90.94 89 ASP A O 1
ATOM 654 N N . CYS A 1 90 ? -13.250 -0.507 -4.483 1.00 91.62 90 CYS A N 1
ATOM 655 C CA . CYS A 1 90 ? -12.447 0.141 -3.456 1.00 91.62 90 CYS A CA 1
ATOM 656 C C . CYS A 1 90 ? -12.663 1.675 -3.460 1.00 91.62 90 CYS A C 1
ATOM 658 O O . CYS A 1 90 ? -12.541 2.322 -4.511 1.00 91.62 90 CYS A O 1
ATOM 660 N N . PRO A 1 91 ? -12.977 2.294 -2.303 1.00 93.50 91 PRO A N 1
ATOM 661 C CA . PRO A 1 91 ? -13.078 3.746 -2.187 1.00 93.50 91 PRO A CA 1
ATOM 662 C C . PRO A 1 91 ? -11.696 4.407 -2.265 1.00 93.50 91 PRO A C 1
ATOM 664 O O . PRO A 1 91 ? -10.668 3.739 -2.195 1.00 93.50 91 PRO A O 1
ATOM 667 N N . ASP A 1 92 ? -11.658 5.740 -2.302 1.00 96.00 92 ASP A N 1
ATOM 668 C CA . ASP A 1 92 ? -10.394 6.468 -2.187 1.00 96.00 92 ASP A CA 1
ATOM 669 C C . ASP A 1 92 ? -9.683 6.121 -0.863 1.00 96.00 92 ASP A C 1
ATOM 671 O O . ASP A 1 92 ? -10.283 6.066 0.221 1.00 96.00 92 ASP A O 1
ATOM 675 N N . VAL A 1 93 ? -8.381 5.869 -0.955 1.00 96.56 93 VAL A N 1
ATOM 676 C CA . VAL A 1 93 ? -7.520 5.396 0.136 1.00 96.56 93 VAL A CA 1
ATOM 677 C C . VAL A 1 93 ? -6.276 6.262 0.260 1.00 96.56 93 VAL A C 1
ATOM 679 O O . VAL A 1 93 ? -5.899 6.937 -0.697 1.00 96.56 93 VAL A O 1
ATOM 682 N N . PRO A 1 94 ? -5.593 6.246 1.414 1.00 97.81 94 PRO A N 1
ATOM 683 C CA . PRO A 1 94 ? -4.256 6.803 1.490 1.00 97.81 94 PRO A CA 1
ATOM 684 C C . PRO A 1 94 ? -3.335 6.085 0.499 1.00 97.81 94 PRO A C 1
ATOM 686 O O . PRO A 1 94 ? -3.214 4.859 0.533 1.00 97.81 94 PRO A O 1
ATOM 689 N N . CYS A 1 95 ? -2.677 6.844 -0.366 1.00 97.56 95 CYS A N 1
ATOM 690 C CA . CYS A 1 95 ? -1.783 6.311 -1.385 1.00 97.56 95 CYS A CA 1
ATOM 691 C C . CYS A 1 95 ? -0.561 7.210 -1.569 1.00 97.56 95 CYS A C 1
ATOM 693 O O . CYS A 1 95 ? -0.512 8.347 -1.094 1.00 97.56 95 CYS A O 1
ATOM 695 N N . ALA A 1 96 ? 0.460 6.677 -2.224 1.00 97.31 96 ALA A N 1
ATOM 696 C CA . ALA A 1 96 ? 1.640 7.406 -2.627 1.00 97.31 96 ALA A CA 1
ATOM 697 C C . ALA A 1 96 ? 1.963 7.111 -4.087 1.00 97.31 96 ALA A C 1
ATOM 699 O O . ALA A 1 96 ? 1.968 5.955 -4.504 1.00 97.31 96 ALA A O 1
ATOM 700 N N . GLN A 1 97 ? 2.260 8.169 -4.832 1.00 96.31 97 GLN A N 1
ATOM 701 C CA . GLN A 1 97 ? 2.711 8.081 -6.210 1.00 96.31 97 GLN A CA 1
ATOM 702 C C . GLN A 1 97 ? 3.844 9.074 -6.427 1.00 96.31 97 GLN A C 1
ATOM 704 O O . GLN A 1 97 ? 3.778 10.224 -5.980 1.00 96.31 97 GLN A O 1
ATOM 709 N N . GLU A 1 98 ? 4.895 8.647 -7.117 1.00 93.69 98 GLU A N 1
ATOM 710 C CA . GLU A 1 98 ? 6.094 9.444 -7.337 1.00 93.69 98 GLU A CA 1
ATOM 711 C C . GLU A 1 98 ? 6.713 9.974 -6.021 1.00 93.69 98 GLU A C 1
ATOM 713 O O . GLU A 1 98 ? 7.177 11.118 -5.932 1.00 93.69 98 GLU A O 1
ATOM 718 N N . SER A 1 99 ? 6.689 9.153 -4.967 1.00 94.25 99 SER A N 1
ATOM 719 C CA . SER A 1 99 ? 7.059 9.489 -3.588 1.00 94.25 99 SER A CA 1
ATOM 720 C C . SER A 1 99 ? 6.265 10.658 -2.987 1.00 94.25 99 SER A C 1
ATOM 722 O O . SER A 1 99 ? 6.747 11.334 -2.072 1.00 94.25 99 SER A O 1
ATOM 724 N N . ARG A 1 100 ? 5.040 10.912 -3.457 1.00 96.19 100 ARG A N 1
ATOM 725 C CA . ARG A 1 100 ? 4.135 11.928 -2.904 1.00 96.19 100 ARG A CA 1
ATOM 726 C C . ARG A 1 100 ? 2.919 11.265 -2.290 1.00 96.19 100 ARG A C 1
ATOM 728 O O . ARG A 1 100 ? 2.180 10.578 -2.980 1.00 96.19 100 ARG A O 1
ATOM 735 N N . PHE A 1 101 ? 2.711 11.512 -1.004 1.00 97.69 101 PHE A N 1
ATOM 736 C CA . PHE A 1 101 ? 1.574 10.979 -0.267 1.00 97.69 101 PHE A CA 1
ATOM 737 C C . PHE A 1 101 ? 0.303 11.803 -0.508 1.00 97.69 101 PHE A C 1
ATOM 739 O O . PHE A 1 101 ? 0.317 13.030 -0.380 1.00 97.69 101 PHE A O 1
ATOM 746 N N . ALA A 1 102 ? -0.805 11.116 -0.765 1.00 97.81 102 ALA A N 1
ATOM 747 C CA . ALA A 1 102 ? -2.158 11.643 -0.762 1.00 97.81 102 ALA A CA 1
ATOM 748 C C . ALA A 1 102 ? -2.970 10.953 0.343 1.00 97.81 102 ALA A C 1
ATOM 750 O O . ALA A 1 102 ? -2.932 9.736 0.506 1.00 97.81 102 ALA A O 1
ATOM 751 N N . ALA A 1 103 ? -3.728 11.738 1.113 1.00 96.94 103 ALA A N 1
ATOM 752 C CA . ALA A 1 103 ? -4.577 11.211 2.185 1.00 96.94 103 ALA A CA 1
ATOM 753 C C . ALA A 1 103 ? -5.764 10.377 1.667 1.00 96.94 103 ALA A C 1
ATOM 755 O O . ALA A 1 103 ? -6.291 9.544 2.402 1.00 96.94 103 ALA A O 1
ATOM 756 N N . ALA A 1 104 ? -6.182 10.635 0.429 1.00 96.81 104 ALA A N 1
ATOM 757 C CA . ALA A 1 104 ? -7.238 9.939 -0.284 1.00 96.81 104 ALA A CA 1
ATOM 758 C C . ALA A 1 104 ? -6.949 10.032 -1.790 1.00 96.81 104 ALA A C 1
ATOM 760 O O . ALA A 1 104 ? -6.737 11.131 -2.308 1.00 96.81 104 ALA A O 1
ATOM 761 N N . GLY A 1 105 ? -6.917 8.890 -2.466 1.00 95.50 105 GLY A N 1
ATOM 762 C CA . GLY A 1 105 ? -6.706 8.752 -3.901 1.00 95.50 105 GLY A CA 1
ATOM 763 C C . GLY A 1 105 ? -6.865 7.297 -4.340 1.00 95.50 105 GLY A C 1
ATOM 764 O O . GLY A 1 105 ? -7.278 6.444 -3.552 1.00 95.50 105 GLY A O 1
ATOM 765 N N . ARG A 1 106 ? -6.548 7.017 -5.608 1.00 94.19 106 ARG A N 1
ATOM 766 C CA . ARG A 1 106 ? -6.694 5.681 -6.214 1.00 94.19 106 ARG A CA 1
ATOM 767 C C . ARG A 1 106 ? -5.397 5.129 -6.808 1.00 94.19 106 ARG A C 1
ATOM 769 O O . ARG A 1 106 ? -5.432 4.167 -7.571 1.00 94.19 106 ARG A O 1
ATOM 776 N N . ASP A 1 107 ? -4.250 5.716 -6.478 1.00 92.31 107 ASP A N 1
ATOM 777 C CA . ASP A 1 107 ? -2.964 5.206 -6.957 1.00 92.31 107 ASP A CA 1
ATOM 778 C C . ASP A 1 107 ? -2.703 3.810 -6.381 1.00 92.31 107 ASP A C 1
ATOM 780 O O . ASP A 1 107 ? -2.886 3.583 -5.187 1.00 92.31 107 ASP A O 1
ATOM 784 N N . GLY A 1 108 ? -2.322 2.863 -7.242 1.00 85.06 108 GLY A N 1
ATOM 785 C CA . GLY A 1 108 ? -2.176 1.449 -6.874 1.00 85.06 108 GLY A CA 1
ATOM 786 C C . GLY A 1 108 ? -3.487 0.648 -6.835 1.00 85.06 108 GLY A C 1
ATOM 787 O O . GLY A 1 108 ? -3.439 -0.574 -6.727 1.00 85.06 108 GLY A O 1
ATOM 788 N N . LEU A 1 109 ? -4.657 1.285 -7.004 1.00 92.00 109 LEU A N 1
ATOM 789 C CA . LEU A 1 109 ? -5.949 0.593 -7.109 1.00 92.00 109 LEU A CA 1
ATOM 790 C C . LEU A 1 109 ? -6.234 0.177 -8.551 1.00 92.00 109 LEU A C 1
ATOM 792 O O . LEU A 1 109 ? -6.943 0.863 -9.287 1.00 92.00 109 LEU A O 1
ATOM 796 N N . ASN A 1 110 ? -5.665 -0.943 -8.981 1.00 92.12 110 ASN A N 1
ATOM 797 C CA . ASN A 1 110 ? -5.950 -1.491 -10.301 1.00 92.12 110 ASN A CA 1
ATOM 798 C C . ASN A 1 110 ? -5.912 -3.033 -10.297 1.00 92.12 110 ASN A C 1
ATOM 800 O O . ASN A 1 110 ? -5.242 -3.627 -9.447 1.00 92.12 110 ASN A O 1
ATOM 804 N N . PRO A 1 111 ? -6.588 -3.691 -11.261 1.00 92.44 111 PRO A N 1
ATOM 805 C CA . PRO A 1 111 ? -6.627 -5.153 -11.345 1.00 92.44 111 PRO A CA 1
ATOM 806 C C . PRO A 1 111 ? -5.259 -5.822 -11.470 1.00 92.44 111 PRO A C 1
ATOM 808 O O . PRO A 1 111 ? -5.090 -6.945 -11.002 1.00 92.44 111 PRO A O 1
ATOM 811 N N . VAL A 1 112 ? -4.276 -5.148 -12.076 1.00 92.56 112 VAL A N 1
ATOM 812 C CA . VAL A 1 112 ? -2.924 -5.699 -12.221 1.00 92.56 112 VAL A CA 1
ATOM 813 C C . VAL A 1 112 ? -2.260 -5.794 -10.853 1.00 92.56 112 VAL A C 1
ATOM 815 O O . VAL A 1 112 ? -1.850 -6.882 -10.476 1.00 92.56 112 VAL A O 1
ATOM 818 N N . THR A 1 113 ? -2.252 -4.721 -10.062 1.00 92.50 113 THR A N 1
ATOM 819 C CA . THR A 1 113 ? -1.669 -4.718 -8.711 1.00 92.50 113 THR A CA 1
ATOM 820 C C . THR A 1 113 ? -2.321 -5.749 -7.783 1.00 92.50 113 THR A C 1
ATOM 822 O O . THR A 1 113 ? -1.619 -6.420 -7.030 1.00 92.50 113 THR A O 1
ATOM 825 N N . PHE A 1 114 ? -3.643 -5.930 -7.853 1.00 93.56 114 PHE A N 1
ATOM 826 C CA . PHE A 1 114 ? -4.345 -6.942 -7.050 1.00 93.56 114 PHE A CA 1
ATOM 827 C C . PHE A 1 114 ? -3.971 -8.367 -7.486 1.00 93.56 114 PHE A C 1
ATOM 829 O O . PHE A 1 114 ? -3.653 -9.211 -6.651 1.00 93.56 114 PHE A O 1
ATOM 836 N N . CYS A 1 115 ? -3.919 -8.622 -8.795 1.00 92.38 115 CYS A N 1
ATOM 837 C CA . CYS A 1 115 ? -3.475 -9.906 -9.337 1.00 92.38 115 CYS A CA 1
ATOM 838 C C . CYS A 1 115 ? -2.003 -10.201 -8.992 1.00 92.38 115 CYS A C 1
ATOM 840 O O . CYS A 1 115 ? -1.661 -11.322 -8.611 1.00 92.38 115 CYS A O 1
ATOM 842 N N . GLU A 1 116 ? -1.125 -9.200 -9.081 1.00 93.38 116 GLU A N 1
ATOM 843 C CA . GLU A 1 116 ? 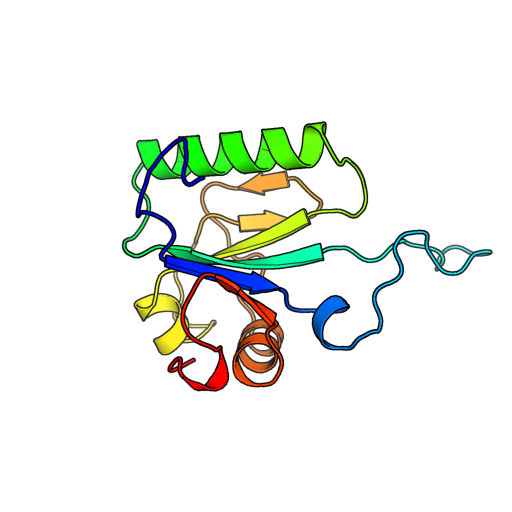0.279 -9.298 -8.672 1.00 93.38 116 GLU A CA 1
ATOM 844 C C . GLU A 1 116 ? 0.406 -9.661 -7.196 1.00 93.38 116 GLU A C 1
ATOM 846 O O . GLU A 1 116 ? 1.134 -10.596 -6.864 1.00 93.38 116 GLU A O 1
ATOM 851 N N . LEU A 1 117 ? -0.334 -8.968 -6.326 1.00 93.12 117 LEU A N 1
ATOM 852 C CA . LEU A 1 117 ? -0.378 -9.262 -4.900 1.00 93.12 117 LEU A CA 1
ATOM 853 C C . LEU A 1 117 ? -0.793 -10.716 -4.658 1.00 93.12 117 LEU A C 1
ATOM 855 O O . LEU A 1 117 ? -0.029 -11.453 -4.042 1.00 93.12 117 LEU A O 1
ATOM 859 N N . ALA A 1 118 ? -1.938 -11.139 -5.197 1.00 90.81 118 ALA A N 1
ATOM 860 C CA . ALA A 1 118 ? -2.498 -12.474 -4.985 1.00 90.81 118 ALA A CA 1
ATOM 861 C C . ALA A 1 118 ? -1.584 -13.605 -5.485 1.00 90.81 118 ALA A C 1
ATOM 863 O O . ALA A 1 118 ? -1.525 -14.683 -4.899 1.00 90.81 118 ALA A O 1
ATOM 864 N N . THR A 1 119 ? -0.867 -13.378 -6.589 1.00 90.19 119 THR A N 1
ATOM 865 C CA . THR A 1 119 ? -0.095 -14.439 -7.257 1.00 90.19 119 THR A CA 1
ATOM 866 C C . THR A 1 119 ? 1.380 -14.463 -6.879 1.00 90.19 119 THR A C 1
ATOM 868 O O . THR A 1 119 ? 2.009 -15.521 -6.958 1.00 90.19 119 THR A O 1
ATOM 871 N N . ARG A 1 120 ? 1.968 -13.307 -6.553 1.00 91.38 120 ARG A N 1
ATOM 872 C CA . ARG A 1 120 ? 3.424 -13.133 -6.426 1.00 91.38 120 ARG A CA 1
ATOM 873 C C . ARG A 1 120 ? 3.850 -12.141 -5.352 1.00 91.38 120 ARG A C 1
ATOM 875 O O . ARG A 1 120 ? 5.055 -11.937 -5.203 1.00 91.38 120 ARG A O 1
ATOM 882 N N . GLY A 1 121 ? 2.919 -11.517 -4.634 1.00 92.00 121 GLY A N 1
ATOM 883 C CA . GLY A 1 121 ? 3.250 -10.535 -3.611 1.00 92.00 121 GLY A CA 1
ATOM 884 C C . GLY A 1 121 ? 4.290 -11.077 -2.630 1.00 92.00 121 GLY A C 1
ATOM 885 O O . GLY A 1 121 ? 4.275 -12.249 -2.257 1.00 92.00 121 GLY A O 1
ATOM 886 N N . ILE A 1 122 ? 5.219 -10.225 -2.208 1.00 94.31 122 ILE A N 1
ATOM 887 C CA . ILE A 1 122 ? 6.198 -10.597 -1.184 1.00 94.31 122 ILE A CA 1
ATOM 888 C C . ILE A 1 122 ? 5.689 -10.075 0.153 1.00 94.31 122 ILE A C 1
ATOM 890 O O . ILE A 1 122 ? 5.657 -8.860 0.367 1.00 94.31 122 ILE A O 1
ATOM 894 N N . ALA A 1 123 ? 5.315 -10.977 1.061 1.00 94.44 123 ALA A N 1
ATOM 895 C CA . ALA A 1 123 ? 4.960 -10.615 2.427 1.00 94.44 123 ALA A CA 1
ATOM 896 C C . ALA A 1 123 ? 6.196 -10.133 3.198 1.00 94.44 123 ALA A C 1
ATOM 898 O O . ALA A 1 123 ? 7.132 -10.882 3.469 1.00 94.44 123 ALA A O 1
ATOM 899 N N . VAL A 1 124 ? 6.193 -8.858 3.587 1.00 92.75 124 VAL A N 1
ATOM 900 C CA . VAL A 1 124 ? 7.118 -8.322 4.601 1.00 92.75 124 VAL A CA 1
ATOM 901 C C . VA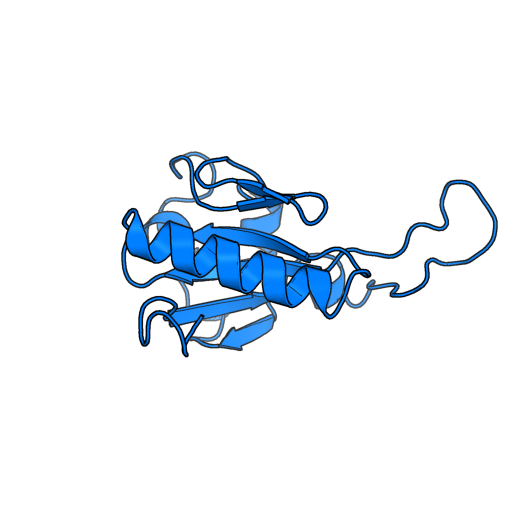L A 1 124 ? 6.487 -8.450 5.989 1.00 92.75 124 VAL A C 1
ATOM 903 O O . VAL A 1 124 ? 7.185 -8.618 6.988 1.00 92.75 124 VAL A O 1
ATOM 906 N N . ARG A 1 125 ? 5.153 -8.364 6.052 1.00 90.81 125 ARG A N 1
ATOM 907 C CA . ARG A 1 125 ? 4.333 -8.579 7.244 1.00 90.81 125 ARG A CA 1
ATOM 908 C C . ARG A 1 125 ? 2.950 -9.093 6.849 1.00 90.81 125 ARG A C 1
ATOM 910 O O . ARG A 1 125 ? 2.388 -8.611 5.872 1.00 90.81 125 ARG A O 1
ATOM 917 N N . GLY A 1 126 ? 2.369 -9.931 7.704 1.00 85.56 126 GLY A N 1
ATOM 918 C CA . GLY A 1 126 ? 0.999 -10.426 7.565 1.00 85.56 126 GLY A CA 1
ATOM 919 C C . GLY A 1 126 ? 0.966 -11.881 7.097 1.00 85.56 126 GLY A C 1
ATOM 920 O O . GLY A 1 126 ? 2.026 -12.507 7.037 1.00 85.56 126 GLY A O 1
ATOM 921 N N . PRO A 1 127 ? -0.228 -12.430 6.819 1.00 79.00 127 PRO A N 1
ATOM 922 C CA . PRO A 1 127 ? -0.363 -13.721 6.146 1.00 79.00 127 PRO A CA 1
ATOM 923 C C . PRO A 1 127 ? 0.285 -13.683 4.757 1.00 79.00 127 PRO A C 1
ATOM 925 O O . PRO A 1 127 ? 0.410 -12.606 4.162 1.00 79.00 127 PRO A O 1
ATOM 928 N N . GLU A 1 128 ? 0.686 -14.844 4.240 1.00 77.50 128 GLU A N 1
ATOM 929 C CA . GLU A 1 128 ? 1.168 -14.951 2.861 1.00 77.50 128 GLU A CA 1
ATOM 930 C C . GLU A 1 128 ? 0.058 -14.513 1.893 1.00 77.50 128 GLU A C 1
ATOM 932 O O . GLU A 1 128 ? -1.113 -14.781 2.165 1.00 77.50 128 GLU A O 1
ATOM 937 N N . PRO A 1 129 ? 0.366 -13.854 0.762 1.00 71.94 129 PRO A N 1
ATOM 938 C CA . PRO A 1 129 ? -0.681 -13.352 -0.128 1.00 71.94 129 PRO A CA 1
ATOM 939 C C . PRO A 1 129 ? -1.580 -14.445 -0.707 1.00 71.94 129 PRO A C 1
ATOM 941 O O . PRO A 1 129 ? -2.736 -14.173 -1.002 1.00 71.94 129 PRO A O 1
ATOM 944 N N . SER A 1 130 ? -1.079 -15.682 -0.815 1.00 69.69 130 SER A N 1
ATOM 945 C CA . SER A 1 130 ? -1.873 -16.850 -1.219 1.00 69.69 130 SER A CA 1
ATOM 946 C C . SER A 1 130 ? -2.970 -17.231 -0.222 1.00 69.69 130 SER A C 1
ATOM 948 O O . SER A 1 130 ? -3.871 -17.985 -0.578 1.00 69.69 130 SER A O 1
ATOM 950 N N . ASP A 1 131 ? -2.877 -16.741 1.015 1.00 67.06 131 ASP A N 1
ATOM 951 C CA . ASP A 1 131 ? -3.815 -17.014 2.106 1.00 67.06 131 ASP A CA 1
ATOM 952 C C . ASP A 1 131 ? -4.796 -15.847 2.332 1.00 67.06 131 ASP A C 1
ATOM 954 O O . ASP A 1 131 ? -5.584 -15.867 3.280 1.00 67.06 131 ASP A O 1
ATOM 958 N N . VAL A 1 132 ? -4.736 -14.810 1.492 1.00 66.81 132 VAL A N 1
ATOM 959 C CA . VAL A 1 132 ? -5.616 -13.639 1.536 1.00 66.81 132 VAL A CA 1
ATOM 960 C C . VAL A 1 132 ? -6.639 -13.758 0.409 1.00 66.81 132 VAL A C 1
ATOM 962 O O . VAL A 1 132 ? -6.257 -13.947 -0.741 1.00 66.81 132 VAL A O 1
ATOM 965 N N . ASP A 1 133 ? -7.931 -13.616 0.723 1.00 65.81 133 ASP A N 1
ATOM 966 C CA . ASP A 1 133 ? -8.956 -13.409 -0.309 1.00 65.81 133 ASP A CA 1
ATOM 967 C C . ASP A 1 133 ? -8.746 -12.014 -0.926 1.00 65.81 133 ASP A C 1
ATOM 969 O O . ASP A 1 133 ? -8.992 -10.992 -0.274 1.00 65.81 133 ASP A O 1
ATOM 973 N N . VAL A 1 134 ? -8.237 -11.991 -2.161 1.00 58.69 134 VAL A N 1
ATOM 974 C CA . VAL A 1 134 ? -7.988 -10.801 -2.997 1.00 58.69 134 VAL A CA 1
ATOM 975 C C . VAL A 1 134 ? -8.835 -10.879 -4.261 1.00 58.69 134 VAL A C 1
ATOM 977 O O . VAL A 1 134 ? -8.956 -11.996 -4.815 1.00 58.69 134 VAL A O 1
#

Sequence (134 aa):
MDRAEPGLLTGFYLVGSVCFGDFHARGAGRGRLSTASDIDFVAVAERRPGPGGISALAQAHATTVARFPKPRFDGSVLTWADLAAGPDDCPDVPCAQESRFAAAGRDGLNPVTFCELATRGIAVRGPEPSDVDV

pLDDT: mean 89.4, std 10.79, range [51.75, 97.81]

Organism: NCBI:txid112413

Secondary structure (DSSP, 8-state):
-TTTSTTSEEEEEEETHHHHT---TT--SSSTT-PPPPEEEEEEESS---HHHHHHHHHHHHHHHHH--SS-EEEEEEEHHHHHH-TTTPPPEEEEETTEEEEEE-TT-SHHHHHHHHHH-EEEESS-GGGS--

Radius of gyration: 14.55 Å; chains: 1; bounding box: 38×29×40 Å